Protein AF-X0VZA7-F1 (afdb_monomer_lite)

Structure (mmCIF, N/CA/C/O backbone):
data_AF-X0VZA7-F1
#
_entry.id   AF-X0VZA7-F1
#
loop_
_atom_site.group_PDB
_atom_site.id
_atom_site.type_symbol
_atom_site.label_atom_id
_atom_site.label_alt_id
_atom_site.label_comp_id
_atom_site.label_asym_id
_atom_site.label_entity_id
_atom_site.label_seq_id
_atom_site.pdbx_PDB_ins_code
_atom_site.Cartn_x
_atom_site.Cartn_y
_atom_site.Cartn_z
_atom_site.occupancy
_atom_site.B_iso_or_equiv
_atom_site.auth_seq_id
_atom_site.auth_comp_id
_atom_site.auth_asym_id
_atom_site.auth_atom_id
_atom_site.pdbx_PDB_model_num
ATOM 1 N N . MET A 1 1 ? -4.339 -9.752 -12.240 1.00 63.06 1 MET A N 1
ATOM 2 C CA . MET A 1 1 ? -5.015 -9.345 -10.987 1.00 63.06 1 MET A CA 1
ATOM 3 C C . MET A 1 1 ? -5.041 -7.827 -10.824 1.00 63.06 1 MET A C 1
ATOM 5 O O . MET A 1 1 ? -6.134 -7.282 -10.808 1.00 63.06 1 MET A O 1
ATOM 9 N N . VAL A 1 2 ? -3.887 -7.143 -10.795 1.00 81.12 2 VAL A N 1
ATOM 10 C CA . VAL A 1 2 ? -3.805 -5.685 -10.543 1.00 81.12 2 VAL A CA 1
ATOM 11 C C . VAL A 1 2 ? -4.653 -4.847 -11.507 1.00 81.12 2 VAL A C 1
ATOM 13 O O . VAL A 1 2 ? -5.531 -4.129 -11.054 1.00 81.12 2 VAL A O 1
ATOM 16 N N . CYS A 1 3 ? -4.474 -4.998 -12.823 1.00 83.31 3 CYS A N 1
ATOM 17 C CA . CYS A 1 3 ? -5.241 -4.230 -13.815 1.00 83.31 3 CYS A CA 1
ATOM 18 C C . CYS A 1 3 ? -6.763 -4.424 -13.684 1.00 83.31 3 CYS A C 1
ATOM 20 O O . CYS A 1 3 ? -7.514 -3.461 -13.735 1.00 83.31 3 CYS A O 1
ATOM 22 N N . HIS A 1 4 ? -7.214 -5.655 -13.432 1.00 85.56 4 HIS A N 1
ATOM 23 C CA . HIS A 1 4 ? -8.640 -5.964 -13.319 1.00 85.56 4 HIS A CA 1
ATOM 24 C C . HIS A 1 4 ? -9.269 -5.462 -12.010 1.00 85.56 4 HIS A C 1
ATOM 26 O O . HIS A 1 4 ? -10.379 -4.951 -12.030 1.00 85.56 4 HIS A O 1
ATOM 32 N N . HIS A 1 5 ? -8.602 -5.647 -10.866 1.00 88.25 5 HIS A N 1
ATOM 33 C CA . HIS A 1 5 ? -9.168 -5.273 -9.562 1.00 88.25 5 HIS A CA 1
ATOM 34 C C . 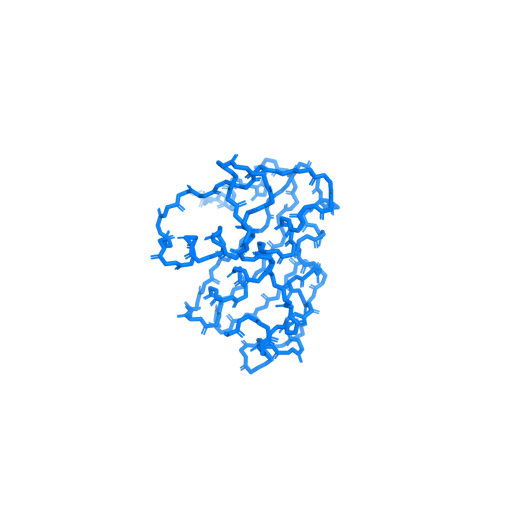HIS A 1 5 ? -8.934 -3.800 -9.220 1.00 88.25 5 HIS A C 1
ATOM 36 O O . HIS A 1 5 ? -9.822 -3.148 -8.692 1.00 88.25 5 HIS A O 1
ATOM 42 N N . PHE A 1 6 ? -7.753 -3.270 -9.531 1.00 93.69 6 PHE A N 1
ATOM 43 C CA . PHE A 1 6 ? -7.357 -1.911 -9.162 1.00 93.69 6 PHE A CA 1
ATOM 44 C C . PHE A 1 6 ? -7.496 -0.913 -10.317 1.00 93.69 6 PHE A C 1
ATOM 46 O O . PHE A 1 6 ? -7.293 0.276 -10.110 1.00 93.69 6 PHE A O 1
ATOM 53 N N . GLY A 1 7 ? -7.793 -1.363 -11.543 1.00 93.88 7 GLY A N 1
ATOM 54 C CA . GLY A 1 7 ? -7.857 -0.479 -12.714 1.00 93.88 7 GLY A CA 1
ATOM 55 C C . GLY A 1 7 ? -6.497 0.099 -13.129 1.00 93.88 7 GLY A C 1
ATOM 56 O O . GLY A 1 7 ? -6.442 1.057 -13.894 1.00 93.88 7 GLY A O 1
ATOM 57 N N . VAL A 1 8 ? -5.388 -0.458 -12.623 1.00 93.69 8 VAL A N 1
ATOM 58 C CA . VAL A 1 8 ? -4.029 0.060 -12.847 1.00 93.69 8 VAL A CA 1
ATOM 59 C C . VAL A 1 8 ? -3.208 -0.913 -13.686 1.00 93.69 8 VAL A C 1
ATOM 61 O O . VAL A 1 8 ? -2.958 -2.053 -13.289 1.00 93.69 8 VAL A O 1
ATOM 64 N N . ASN A 1 9 ? -2.713 -0.438 -14.828 1.00 94.25 9 ASN A N 1
ATOM 65 C CA . ASN A 1 9 ? -1.749 -1.172 -15.639 1.00 94.25 9 ASN A CA 1
ATOM 66 C C . ASN A 1 9 ? -0.316 -0.815 -15.213 1.00 94.25 9 ASN A C 1
ATOM 68 O O . ASN A 1 9 ? 0.243 0.190 -15.655 1.00 94.25 9 ASN A O 1
ATOM 72 N N . LEU A 1 10 ? 0.266 -1.617 -14.317 1.00 93.75 10 LEU A N 1
ATOM 73 C CA . LEU A 1 10 ? 1.645 -1.416 -13.875 1.00 93.75 10 LEU A CA 1
ATOM 74 C C . LEU A 1 10 ? 2.638 -1.862 -14.960 1.00 93.75 10 LEU A C 1
ATOM 76 O O . LEU A 1 10 ? 2.486 -2.957 -15.510 1.00 93.75 10 LEU A O 1
ATOM 80 N N . PRO A 1 11 ? 3.694 -1.073 -15.237 1.00 93.56 11 PRO A N 1
ATOM 81 C CA . PRO A 1 11 ? 4.751 -1.498 -16.142 1.00 93.56 11 PRO A CA 1
ATOM 82 C C . PRO A 1 11 ? 5.377 -2.809 -15.661 1.00 93.56 11 PRO A C 1
ATOM 84 O O . PRO A 1 11 ? 5.746 -2.940 -14.493 1.00 93.56 11 PRO A O 1
ATOM 87 N N . TYR A 1 12 ? 5.501 -3.764 -16.581 1.00 93.50 12 TYR A N 1
ATOM 88 C CA . TYR A 1 12 ? 6.042 -5.100 -16.320 1.00 93.50 12 TYR A CA 1
ATOM 89 C C . TYR A 1 12 ? 7.307 -5.406 -17.127 1.00 93.50 12 TYR A C 1
ATOM 91 O O . TYR A 1 12 ? 7.975 -6.402 -16.866 1.00 93.50 12 TYR A O 1
ATOM 99 N N . ARG A 1 13 ? 7.666 -4.541 -18.086 1.00 93.31 13 ARG A N 1
ATOM 100 C CA . ARG A 1 13 ? 8.918 -4.633 -18.848 1.00 93.31 13 ARG A CA 1
ATOM 101 C C . ARG A 1 13 ? 9.887 -3.543 -18.394 1.00 93.31 13 ARG A C 1
ATOM 103 O O . ARG A 1 13 ? 9.464 -2.387 -18.300 1.00 93.31 13 ARG A O 1
ATOM 110 N N . PRO A 1 14 ? 11.151 -3.881 -18.101 1.00 92.19 14 PRO A N 1
ATOM 111 C CA . PRO A 1 14 ? 12.146 -2.883 -17.752 1.00 92.19 14 PRO A CA 1
ATOM 112 C C . PRO A 1 14 ? 12.454 -2.021 -18.974 1.00 92.19 14 PRO A C 1
ATOM 114 O O . PRO A 1 14 ? 12.641 -2.533 -20.075 1.00 92.19 14 PRO A O 1
ATOM 117 N N . PHE A 1 15 ? 12.485 -0.705 -18.773 1.00 89.50 15 PHE A N 1
ATOM 118 C CA . PHE A 1 15 ? 12.912 0.237 -19.809 1.00 89.50 15 PHE A CA 1
ATOM 119 C C . PHE A 1 15 ? 14.440 0.348 -19.852 1.00 89.50 15 PHE A C 1
ATOM 121 O O . PHE A 1 15 ? 15.042 0.305 -20.920 1.00 89.50 15 PHE A O 1
ATOM 128 N N . THR A 1 16 ? 15.065 0.438 -18.676 1.00 91.31 16 THR A N 1
ATOM 129 C CA . THR A 1 16 ? 16.521 0.487 -18.517 1.00 91.31 16 THR A CA 1
ATOM 130 C C . THR A 1 16 ? 17.037 -0.895 -18.111 1.00 91.31 16 THR A C 1
ATOM 132 O O . THR A 1 16 ? 16.502 -1.472 -17.158 1.00 91.31 16 THR A O 1
ATOM 135 N N . PRO A 1 17 ? 18.069 -1.439 -18.783 1.00 93.75 17 PRO A N 1
ATOM 136 C CA . PRO A 1 17 ? 18.687 -2.700 -18.383 1.00 93.75 17 PRO A CA 1
ATOM 137 C C . PRO A 1 17 ? 19.104 -2.700 -16.906 1.00 93.75 17 PRO A C 1
ATOM 139 O O . PRO A 1 17 ? 19.651 -1.720 -16.407 1.00 93.75 17 PRO A O 1
ATOM 142 N N . GLY A 1 18 ? 18.823 -3.799 -16.204 1.00 91.62 18 GLY A N 1
ATOM 143 C CA . GLY A 1 18 ? 19.147 -3.964 -14.782 1.00 91.62 18 GLY A CA 1
ATOM 144 C C . GLY A 1 18 ? 18.182 -3.293 -13.796 1.00 91.62 18 GLY A C 1
ATOM 145 O O . GLY A 1 18 ? 18.338 -3.479 -12.594 1.00 91.62 18 GLY A O 1
ATOM 146 N N . HIS A 1 19 ? 17.175 -2.543 -14.258 1.00 92.38 19 HIS A N 1
ATOM 147 C CA . HIS A 1 19 ? 16.165 -1.958 -13.372 1.00 92.38 19 HIS A CA 1
ATOM 148 C C . HIS A 1 19 ? 14.995 -2.919 -13.131 1.00 92.38 19 HIS A C 1
ATOM 150 O O . HIS A 1 19 ? 14.506 -3.565 -14.058 1.00 92.38 19 HIS A O 1
ATOM 156 N N . SER A 1 20 ? 14.479 -2.932 -11.903 1.00 93.56 20 SER A N 1
ATOM 157 C CA . SER A 1 20 ? 13.211 -3.592 -11.579 1.00 93.56 20 SER A CA 1
ATOM 158 C C . SER A 1 20 ? 12.017 -2.774 -12.071 1.00 93.56 20 SER A C 1
ATOM 160 O O . SER A 1 20 ? 12.063 -1.544 -12.163 1.00 93.56 20 SER A O 1
ATOM 162 N N . THR A 1 21 ? 10.917 -3.458 -12.375 1.00 94.62 21 THR A N 1
ATOM 163 C CA . THR A 1 21 ? 9.661 -2.819 -12.788 1.00 94.62 21 THR A CA 1
ATOM 164 C C . THR A 1 21 ? 8.717 -2.659 -11.597 1.00 94.62 21 THR A C 1
ATOM 166 O O . THR A 1 21 ? 8.828 -3.420 -10.635 1.00 94.62 21 THR A O 1
ATOM 169 N N . PRO A 1 22 ? 7.754 -1.719 -11.635 1.00 95.19 22 PRO A N 1
ATOM 170 C CA . PRO A 1 22 ? 6.743 -1.602 -10.587 1.00 95.19 22 PRO A CA 1
ATOM 171 C C . PRO A 1 22 ? 5.971 -2.902 -10.339 1.00 95.19 22 PRO A C 1
ATOM 173 O O . PRO A 1 22 ? 5.724 -3.245 -9.186 1.00 95.19 22 PRO A O 1
ATOM 176 N N . LEU A 1 23 ? 5.625 -3.654 -11.395 1.00 95.56 23 LEU A N 1
ATOM 177 C CA . LEU A 1 23 ? 4.942 -4.936 -11.219 1.00 95.56 23 LEU A CA 1
ATOM 178 C C . LEU A 1 23 ? 5.854 -5.996 -10.588 1.00 95.56 23 LEU A C 1
ATOM 180 O O . LEU A 1 23 ? 5.384 -6.740 -9.733 1.00 95.56 23 LEU A O 1
ATOM 184 N N . ALA A 1 24 ? 7.133 -6.054 -10.978 1.00 94.81 24 ALA A N 1
ATOM 185 C CA . ALA A 1 24 ? 8.095 -6.969 -10.364 1.00 94.81 24 ALA A CA 1
ATOM 186 C C . ALA A 1 24 ? 8.287 -6.650 -8.876 1.00 94.81 24 ALA A C 1
ATOM 188 O O . ALA A 1 24 ? 8.138 -7.535 -8.047 1.00 94.81 24 ALA A O 1
ATOM 189 N N . PHE A 1 25 ? 8.483 -5.373 -8.529 1.00 95.44 25 PHE A N 1
ATOM 190 C CA . PHE A 1 25 ? 8.576 -4.928 -7.136 1.00 95.44 25 PHE A CA 1
ATOM 191 C C . PHE A 1 25 ? 7.335 -5.312 -6.316 1.00 95.44 25 PHE A C 1
ATOM 193 O O . PHE A 1 25 ? 7.462 -5.819 -5.206 1.00 95.44 25 PHE A O 1
ATOM 200 N N . LEU A 1 26 ? 6.134 -5.090 -6.863 1.00 96.44 26 LEU A N 1
ATOM 201 C CA . LEU A 1 26 ? 4.885 -5.465 -6.199 1.00 96.44 26 LEU A CA 1
ATOM 202 C C . LEU A 1 26 ? 4.801 -6.976 -5.959 1.00 96.44 26 LEU A C 1
ATOM 204 O O . LEU A 1 26 ? 4.404 -7.394 -4.875 1.00 96.44 26 LEU A O 1
ATOM 208 N N . ALA A 1 27 ? 5.145 -7.778 -6.969 1.00 95.31 27 ALA A N 1
ATOM 209 C CA . ALA A 1 27 ? 5.132 -9.231 -6.866 1.00 95.31 27 ALA A CA 1
ATOM 210 C C . ALA A 1 27 ? 6.142 -9.716 -5.819 1.00 95.31 27 ALA A C 1
ATOM 212 O O . ALA A 1 27 ? 5.768 -10.483 -4.936 1.00 95.31 27 ALA A O 1
ATOM 213 N N . ASP A 1 28 ? 7.379 -9.220 -5.870 1.00 95.12 28 ASP A N 1
ATOM 214 C CA . ASP A 1 28 ? 8.431 -9.588 -4.925 1.00 95.12 28 ASP A CA 1
ATOM 215 C C . ASP A 1 28 ? 8.014 -9.271 -3.487 1.00 95.12 28 ASP A C 1
ATOM 217 O O . ASP A 1 28 ? 8.108 -10.141 -2.625 1.00 95.12 28 ASP A O 1
ATOM 221 N N . ALA A 1 29 ? 7.487 -8.070 -3.239 1.00 96.12 29 ALA A N 1
ATOM 222 C CA . ALA A 1 29 ? 7.030 -7.658 -1.916 1.00 96.12 29 ALA A CA 1
ATOM 223 C C . ALA A 1 29 ? 5.834 -8.482 -1.414 1.00 96.12 29 ALA A C 1
ATOM 225 O O . ALA A 1 29 ? 5.809 -8.902 -0.262 1.00 96.12 29 ALA A O 1
ATOM 226 N N . PHE A 1 30 ? 4.852 -8.746 -2.280 1.00 95.88 30 PHE A N 1
ATOM 227 C CA . PHE A 1 30 ? 3.647 -9.479 -1.899 1.00 95.88 30 PHE A CA 1
ATOM 228 C C . PHE A 1 30 ? 3.920 -10.963 -1.619 1.00 95.88 30 PHE A C 1
ATOM 230 O O . PHE A 1 30 ? 3.367 -11.528 -0.678 1.00 95.88 30 PHE A O 1
ATOM 237 N N . PHE A 1 31 ? 4.774 -11.607 -2.421 1.00 96.00 31 PHE A N 1
ATOM 238 C CA . PHE A 1 31 ? 5.099 -13.025 -2.252 1.00 96.00 31 PHE A CA 1
ATOM 239 C C . PHE A 1 31 ? 6.186 -13.287 -1.200 1.00 96.00 31 PHE A C 1
ATOM 241 O O . PHE A 1 31 ? 6.339 -14.431 -0.773 1.00 96.00 31 PHE A O 1
ATOM 248 N N . HIS A 1 32 ? 6.888 -12.251 -0.728 1.00 95.50 32 HIS A N 1
ATOM 249 C CA . HIS A 1 32 ? 7.873 -12.342 0.355 1.00 95.50 32 HIS A CA 1
ATOM 250 C C . HIS A 1 32 ? 7.516 -11.393 1.516 1.00 95.50 32 HIS A C 1
ATOM 252 O O . HIS A 1 32 ? 8.282 -10.481 1.826 1.00 95.50 32 HIS A O 1
ATOM 258 N N . PRO A 1 33 ? 6.382 -11.611 2.208 1.00 90.25 33 PRO A N 1
ATOM 259 C CA . PRO A 1 33 ? 5.819 -10.657 3.172 1.00 90.25 33 PRO A CA 1
ATOM 260 C C . PRO A 1 33 ? 6.668 -10.435 4.436 1.00 90.25 33 PRO A C 1
ATOM 262 O O . PRO A 1 33 ? 6.386 -9.538 5.223 1.00 90.25 33 PRO A O 1
ATOM 265 N N . THR A 1 34 ? 7.696 -11.255 4.671 1.00 91.94 34 THR A N 1
ATOM 266 C CA . THR A 1 34 ? 8.636 -11.090 5.793 1.00 91.94 34 THR A CA 1
ATOM 267 C C . THR A 1 34 ? 9.894 -10.308 5.416 1.00 91.94 34 THR A C 1
ATOM 269 O O . THR A 1 34 ? 10.757 -10.117 6.268 1.00 91.94 34 THR A O 1
ATOM 272 N N . ALA A 1 35 ? 10.055 -9.933 4.145 1.00 92.31 35 ALA A N 1
ATOM 273 C CA . ALA A 1 35 ? 11.232 -9.226 3.666 1.00 92.31 35 ALA A CA 1
ATOM 274 C C . ALA A 1 35 ? 11.065 -7.711 3.807 1.00 92.31 35 ALA A C 1
ATOM 276 O O . ALA A 1 35 ? 10.024 -7.148 3.469 1.00 92.31 35 ALA A O 1
ATOM 277 N N . ASP A 1 36 ? 12.139 -7.041 4.219 1.00 93.62 36 ASP A N 1
ATOM 278 C CA . ASP A 1 36 ? 12.232 -5.595 4.078 1.00 93.62 36 ASP A CA 1
ATOM 279 C C . ASP A 1 36 ? 12.485 -5.256 2.606 1.00 93.62 36 ASP A C 1
ATOM 281 O O . ASP A 1 36 ? 13.512 -5.621 2.027 1.00 93.62 36 ASP A O 1
ATOM 285 N N . VAL A 1 37 ? 11.544 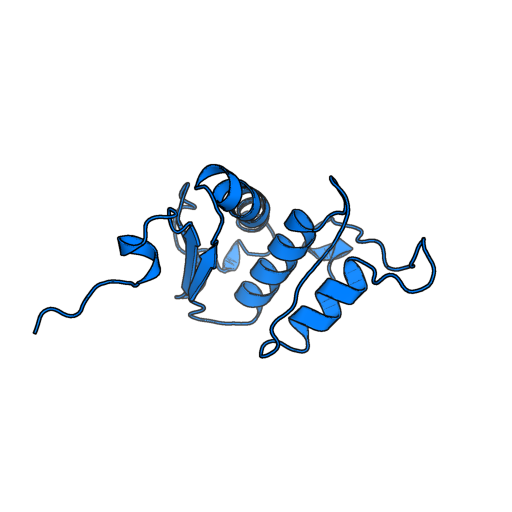-4.543 1.991 1.00 93.06 37 VAL A N 1
ATOM 286 C CA . VAL A 1 37 ? 11.625 -4.134 0.587 1.00 93.06 37 VAL A CA 1
ATOM 287 C C . VAL A 1 37 ? 11.772 -2.624 0.464 1.00 93.06 37 VAL A C 1
ATOM 289 O O . VAL A 1 37 ? 11.129 -1.845 1.166 1.00 93.06 37 VAL A O 1
ATOM 292 N N . ALA A 1 38 ? 12.607 -2.191 -0.478 1.00 93.69 38 ALA A N 1
ATOM 293 C CA . ALA A 1 38 ? 12.822 -0.782 -0.772 1.00 93.69 38 ALA A CA 1
ATOM 294 C C . ALA A 1 38 ? 12.647 -0.515 -2.267 1.00 93.69 38 ALA A C 1
ATOM 296 O O . ALA A 1 38 ? 13.180 -1.233 -3.110 1.00 93.69 38 ALA A O 1
ATOM 297 N N . ALA A 1 39 ? 11.926 0.557 -2.597 1.00 93.31 39 ALA A N 1
ATOM 298 C CA . ALA A 1 39 ? 11.784 1.037 -3.966 1.00 93.31 39 ALA A CA 1
ATOM 299 C C . ALA A 1 39 ? 12.532 2.362 -4.143 1.00 93.31 39 ALA A C 1
ATOM 301 O O . ALA A 1 39 ? 12.145 3.387 -3.576 1.00 93.31 39 ALA A O 1
ATOM 302 N N . TRP A 1 40 ? 13.560 2.366 -4.993 1.00 93.69 40 TRP A N 1
ATOM 303 C CA . TRP A 1 40 ? 14.251 3.580 -5.421 1.00 93.69 40 TRP A CA 1
ATOM 304 C C . TRP A 1 40 ? 13.877 3.915 -6.864 1.00 93.69 40 TRP A C 1
ATOM 306 O O . TRP A 1 40 ? 14.095 3.122 -7.773 1.00 93.69 40 TRP A O 1
ATOM 316 N N . ALA A 1 41 ? 13.316 5.102 -7.097 1.00 92.06 41 ALA A N 1
ATOM 317 C CA . ALA A 1 41 ? 12.941 5.542 -8.442 1.00 92.06 41 ALA A CA 1
ATOM 318 C C . ALA A 1 41 ? 12.876 7.071 -8.534 1.00 92.06 41 ALA A C 1
ATOM 320 O O . ALA A 1 41 ? 12.812 7.764 -7.516 1.00 92.06 41 ALA A O 1
ATOM 321 N N . ASN A 1 42 ? 12.772 7.604 -9.748 1.00 90.81 42 ASN A N 1
ATOM 322 C CA . ASN A 1 42 ? 12.548 9.023 -10.031 1.00 90.81 42 ASN A CA 1
ATOM 323 C C . ASN A 1 42 ? 11.172 9.532 -9.547 1.00 90.81 42 ASN A C 1
ATOM 325 O O . ASN A 1 42 ? 10.282 8.762 -9.162 1.00 90.81 42 ASN A O 1
ATOM 329 N N . ARG A 1 43 ? 10.977 10.858 -9.572 1.00 90.38 43 ARG A N 1
ATOM 330 C CA . ARG A 1 43 ? 9.649 11.473 -9.388 1.00 90.38 43 ARG A CA 1
ATOM 331 C C . ARG A 1 43 ? 8.664 10.901 -10.407 1.00 90.38 43 ARG A C 1
ATOM 333 O O . ARG A 1 43 ? 9.048 10.630 -11.539 1.00 90.38 43 ARG A O 1
ATOM 340 N N . SER A 1 44 ? 7.426 10.679 -9.977 1.00 88.69 44 SER A N 1
ATOM 341 C CA . SER A 1 44 ? 6.380 10.037 -10.789 1.00 88.69 44 SER A CA 1
ATOM 342 C C . SER A 1 44 ? 6.694 8.607 -11.261 1.00 88.69 44 SER A C 1
ATOM 344 O O . SER A 1 44 ? 5.946 8.054 -12.053 1.00 88.69 44 SER A O 1
ATOM 346 N N . GLY A 1 45 ? 7.730 7.948 -10.724 1.00 90.50 45 GLY A N 1
ATOM 347 C CA . GLY A 1 45 ? 8.057 6.545 -11.025 1.00 90.50 45 GLY A CA 1
ATOM 348 C C . GLY A 1 45 ? 7.103 5.504 -10.414 1.00 90.50 45 GLY A C 1
ATOM 349 O O . GLY A 1 45 ? 7.499 4.364 -10.223 1.00 90.50 45 GLY A O 1
ATOM 350 N N . GLY A 1 46 ? 5.888 5.891 -10.010 1.00 91.81 46 GLY A N 1
ATOM 351 C CA . GLY A 1 46 ? 4.842 4.965 -9.549 1.00 91.81 46 GLY A CA 1
ATOM 352 C C . GLY A 1 46 ? 5.021 4.339 -8.159 1.00 91.81 46 GLY A C 1
ATOM 353 O O . GLY A 1 46 ? 4.190 3.522 -7.770 1.00 91.81 46 GLY A O 1
ATOM 354 N N . LYS A 1 47 ? 6.052 4.716 -7.389 1.00 93.81 47 LYS A N 1
ATOM 355 C CA . LYS A 1 47 ? 6.356 4.120 -6.068 1.00 93.81 47 LYS A CA 1
ATOM 356 C C . LYS A 1 47 ? 5.178 4.172 -5.095 1.00 93.81 47 LYS A C 1
ATOM 358 O O . LYS A 1 47 ? 4.773 3.142 -4.575 1.00 93.81 47 LYS A O 1
ATOM 363 N N . THR A 1 48 ? 4.613 5.362 -4.884 1.00 93.69 48 THR A N 1
ATOM 364 C CA . THR A 1 48 ? 3.519 5.569 -3.922 1.00 93.69 48 THR A CA 1
ATOM 365 C C . THR A 1 48 ? 2.259 4.808 -4.326 1.00 93.69 48 THR A C 1
ATOM 367 O O . THR A 1 48 ? 1.672 4.119 -3.499 1.00 93.69 48 THR A O 1
ATOM 370 N N . LEU A 1 49 ? 1.895 4.859 -5.613 1.00 95.31 49 LEU A N 1
ATOM 371 C CA . LEU A 1 49 ? 0.776 4.089 -6.157 1.00 95.31 49 LEU A CA 1
ATOM 372 C C . LEU A 1 49 ? 0.987 2.584 -5.947 1.00 95.31 49 LEU A C 1
ATOM 374 O O . LEU A 1 49 ? 0.109 1.906 -5.422 1.00 95.31 49 LEU A O 1
ATOM 378 N N . THR A 1 50 ? 2.167 2.072 -6.298 1.00 96.25 50 THR A N 1
ATOM 379 C CA . THR A 1 50 ? 2.491 0.643 -6.175 1.00 96.25 50 THR A CA 1
ATOM 380 C C . THR A 1 50 ? 2.473 0.187 -4.715 1.00 96.25 50 THR A C 1
ATOM 382 O O . THR A 1 50 ? 1.888 -0.847 -4.412 1.00 96.25 50 THR A O 1
ATOM 385 N N . ALA A 1 51 ? 3.023 0.986 -3.795 1.00 95.69 51 ALA A N 1
ATOM 386 C CA . ALA A 1 51 ? 2.967 0.715 -2.359 1.00 95.69 51 ALA A CA 1
ATOM 387 C C . ALA A 1 51 ? 1.526 0.729 -1.812 1.00 95.69 51 ALA A C 1
ATOM 389 O O . ALA A 1 51 ? 1.185 -0.089 -0.964 1.00 95.69 51 ALA A O 1
ATOM 390 N N . SER A 1 52 ? 0.654 1.607 -2.324 1.00 96.56 52 SER A N 1
ATOM 391 C CA . SER A 1 52 ? -0.765 1.609 -1.940 1.00 96.56 52 SER A CA 1
ATOM 392 C C . SER A 1 52 ? -1.498 0.340 -2.393 1.00 96.56 52 SER A C 1
ATOM 394 O O . SER A 1 52 ? -2.329 -0.181 -1.653 1.00 96.56 52 SER A O 1
ATOM 396 N N . ILE A 1 53 ? -1.165 -0.185 -3.579 1.00 97.56 53 ILE A N 1
ATOM 397 C CA . ILE A 1 53 ? -1.721 -1.444 -4.093 1.00 97.56 53 ILE A CA 1
ATOM 398 C C . ILE A 1 53 ? -1.215 -2.614 -3.248 1.00 97.56 53 ILE A C 1
ATOM 400 O O . ILE A 1 53 ? -2.016 -3.463 -2.870 1.00 97.56 53 ILE A O 1
ATOM 404 N N . LEU A 1 54 ? 0.080 -2.637 -2.910 1.00 97.06 54 LEU A N 1
ATOM 405 C CA . LEU A 1 54 ? 0.657 -3.646 -2.016 1.00 97.06 54 LEU A CA 1
ATOM 406 C C . LEU A 1 54 ? -0.094 -3.688 -0.683 1.00 97.06 54 LEU A C 1
ATOM 408 O O . LEU A 1 54 ? -0.629 -4.731 -0.326 1.00 97.06 54 LEU A O 1
ATOM 412 N N . ALA A 1 55 ? -0.226 -2.544 -0.008 1.00 96.44 55 ALA A N 1
ATOM 413 C CA . ALA A 1 55 ? -0.944 -2.465 1.262 1.00 96.44 55 ALA A CA 1
ATOM 414 C C . ALA A 1 55 ? -2.407 -2.923 1.126 1.00 96.44 55 ALA A C 1
ATOM 416 O O . ALA A 1 55 ? -2.932 -3.619 1.991 1.00 96.44 55 ALA A O 1
ATOM 417 N N . ALA A 1 56 ? -3.095 -2.571 0.036 1.00 97.06 56 ALA A N 1
ATOM 418 C CA . ALA A 1 56 ? -4.457 -3.043 -0.199 1.00 97.06 56 ALA A CA 1
ATOM 419 C C . ALA A 1 56 ? -4.532 -4.562 -0.411 1.00 97.06 56 ALA A C 1
ATOM 421 O O . ALA A 1 56 ? -5.445 -5.197 0.109 1.00 97.06 56 ALA A O 1
ATOM 422 N N . LEU A 1 57 ? -3.572 -5.159 -1.123 1.00 96.56 57 LEU A N 1
ATOM 423 C CA . LEU A 1 57 ? -3.468 -6.613 -1.244 1.00 96.56 57 LEU A CA 1
ATOM 424 C C . LEU A 1 57 ? -3.225 -7.264 0.124 1.00 96.56 57 LEU A C 1
ATOM 426 O O . LEU A 1 57 ? -3.906 -8.228 0.457 1.00 96.56 57 LEU A O 1
ATOM 430 N N . GLU A 1 58 ? -2.341 -6.719 0.960 1.00 95.81 58 GLU A N 1
ATOM 431 C CA . GLU A 1 58 ? -2.119 -7.244 2.315 1.00 95.81 58 GLU A CA 1
ATOM 432 C C . GLU A 1 58 ? -3.414 -7.261 3.139 1.00 95.81 58 GLU A C 1
ATOM 434 O O . GLU A 1 58 ? -3.740 -8.283 3.741 1.00 95.81 58 GLU A O 1
ATOM 439 N N . PHE A 1 59 ? -4.208 -6.185 3.096 1.00 96.50 59 PHE A N 1
ATOM 440 C CA . PHE A 1 59 ? -5.522 -6.130 3.750 1.00 96.50 59 PHE A CA 1
ATOM 441 C C . PHE A 1 59 ? -6.574 -7.055 3.125 1.00 96.50 59 PHE A C 1
ATOM 443 O O . PHE A 1 59 ? -7.489 -7.493 3.821 1.00 96.50 59 PHE A O 1
ATOM 450 N N . LEU A 1 60 ? -6.484 -7.353 1.826 1.00 95.62 60 LEU A N 1
ATOM 451 C CA . LEU A 1 60 ? -7.379 -8.311 1.174 1.00 95.62 60 LEU A CA 1
ATOM 452 C C . LEU A 1 60 ? -7.137 -9.741 1.651 1.00 95.62 60 LEU A C 1
ATOM 454 O O . LEU A 1 60 ? -8.098 -10.505 1.749 1.00 95.62 60 LEU A O 1
ATOM 458 N N . PHE A 1 61 ? -5.883 -10.091 1.937 1.00 94.75 61 PHE A N 1
ATOM 459 C CA . PHE A 1 61 ? -5.470 -11.461 2.245 1.00 94.75 61 PHE A CA 1
ATOM 460 C C . PHE A 1 61 ? -5.124 -11.700 3.722 1.00 94.75 61 PHE A C 1
ATOM 462 O O . PHE A 1 61 ? -4.939 -12.851 4.107 1.00 94.75 61 PHE A O 1
ATOM 469 N N . THR A 1 62 ? -5.087 -10.655 4.556 1.00 94.50 62 THR A N 1
ATOM 470 C CA . THR A 1 62 ? -4.715 -10.755 5.976 1.00 94.50 62 THR A CA 1
ATOM 471 C C . THR A 1 62 ? -5.756 -10.099 6.878 1.00 94.50 62 THR A C 1
ATOM 473 O O . THR A 1 62 ? -5.946 -8.882 6.857 1.00 94.50 62 THR A O 1
ATOM 476 N N . ASP A 1 63 ? -6.396 -10.899 7.729 1.00 93.69 63 ASP A N 1
ATOM 477 C CA . ASP A 1 63 ? -7.287 -10.398 8.777 1.00 93.69 63 ASP A CA 1
ATOM 478 C C . ASP A 1 63 ? -6.518 -9.780 9.946 1.00 93.69 63 ASP A C 1
ATOM 480 O O . ASP A 1 63 ? -5.396 -10.172 10.263 1.00 93.69 63 ASP A O 1
ATOM 484 N N . ASN A 1 64 ? -7.146 -8.822 10.633 1.00 96.06 64 ASN A N 1
ATOM 485 C CA . ASN A 1 64 ? -6.609 -8.156 11.826 1.00 96.06 64 ASN A CA 1
ATOM 486 C C . ASN A 1 64 ? -5.284 -7.387 11.624 1.00 96.06 64 ASN A C 1
ATOM 488 O O . ASN A 1 64 ? -4.683 -6.937 12.607 1.00 96.06 64 ASN A O 1
ATOM 492 N N . LEU A 1 65 ? -4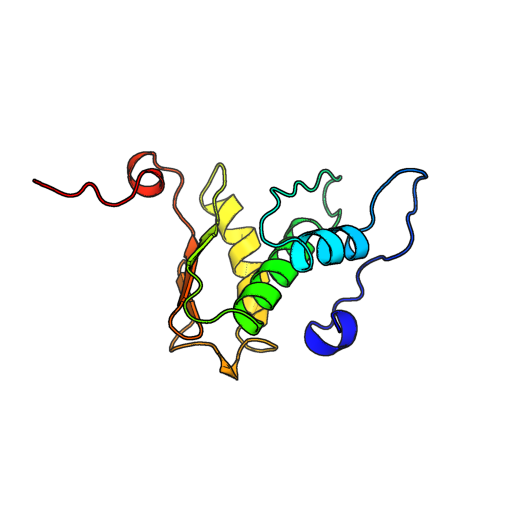.859 -7.167 10.373 1.00 95.94 65 LEU A N 1
ATOM 493 C CA . LEU A 1 65 ? -3.618 -6.475 10.021 1.00 95.94 65 LEU A CA 1
ATOM 494 C C . LEU A 1 65 ? -3.562 -5.052 10.605 1.00 95.94 65 LEU A C 1
ATOM 496 O O . LEU A 1 65 ? -4.481 -4.249 10.437 1.00 95.94 65 LEU A O 1
ATOM 500 N N . GLN A 1 66 ? -2.463 -4.725 11.285 1.00 95.62 66 GLN A N 1
ATOM 501 C CA . GLN A 1 66 ? -2.200 -3.390 11.827 1.00 95.62 66 GLN A CA 1
ATOM 502 C C . GLN A 1 66 ? -1.107 -2.720 10.991 1.00 95.62 66 GLN A C 1
ATOM 504 O O . GLN A 1 66 ? 0.079 -2.932 11.238 1.00 95.62 66 GLN A O 1
ATOM 509 N N . ALA A 1 67 ? -1.499 -1.900 10.021 1.00 94.69 67 ALA A N 1
ATOM 510 C CA . ALA A 1 67 ? -0.572 -1.190 9.149 1.00 94.69 67 ALA A CA 1
ATOM 511 C C . ALA A 1 67 ? -0.463 0.289 9.538 1.00 94.69 67 ALA A C 1
ATOM 513 O O . ALA A 1 67 ? -1.439 0.933 9.942 1.00 94.69 67 ALA A O 1
ATOM 514 N N . ARG A 1 68 ? 0.748 0.836 9.416 1.00 94.31 68 ARG A N 1
ATOM 515 C CA . ARG A 1 68 ? 1.061 2.231 9.736 1.00 94.31 68 ARG A CA 1
ATOM 516 C C . ARG A 1 68 ? 1.879 2.860 8.628 1.00 94.31 68 ARG A C 1
ATOM 518 O O . ARG A 1 68 ? 2.904 2.315 8.232 1.00 94.31 68 ARG A O 1
ATOM 525 N N . VAL A 1 69 ? 1.468 4.047 8.200 1.00 93.12 69 VAL A N 1
ATOM 526 C CA . VAL A 1 69 ? 2.239 4.867 7.268 1.00 93.12 69 VAL A CA 1
ATOM 527 C C . VAL A 1 69 ? 3.153 5.792 8.057 1.00 93.12 69 VAL A C 1
ATOM 529 O O . VAL A 1 69 ? 2.691 6.570 8.896 1.00 93.12 69 VAL A O 1
ATOM 532 N N . LEU A 1 70 ? 4.449 5.699 7.771 1.00 91.06 70 LEU A N 1
ATOM 533 C CA . LEU A 1 70 ? 5.501 6.519 8.361 1.00 91.06 70 LEU A CA 1
ATOM 534 C C . LEU A 1 70 ? 6.172 7.354 7.272 1.00 91.06 70 LEU A C 1
ATOM 536 O O . LEU A 1 70 ? 6.530 6.833 6.219 1.00 91.06 70 LEU A O 1
ATOM 540 N N . ALA A 1 71 ? 6.368 8.644 7.538 1.00 86.12 71 ALA A N 1
ATOM 541 C CA . ALA A 1 71 ? 7.116 9.542 6.664 1.00 86.12 71 ALA A CA 1
ATOM 542 C C . A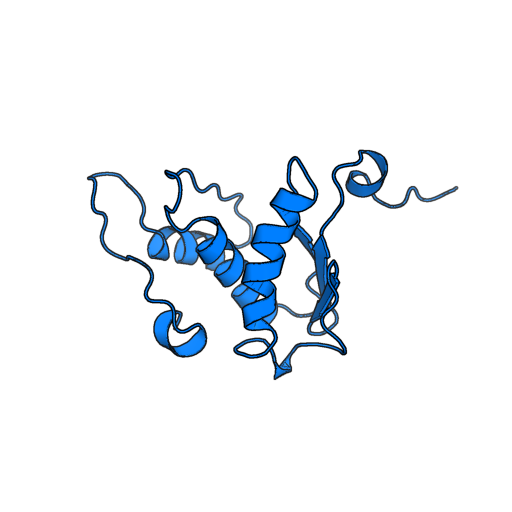LA A 1 71 ? 7.771 10.675 7.469 1.00 86.12 71 ALA A C 1
ATOM 544 O O . ALA A 1 71 ? 7.495 10.840 8.659 1.00 86.12 71 ALA A O 1
ATOM 545 N N . GLY A 1 72 ? 8.634 11.461 6.816 1.00 83.00 72 GLY A N 1
ATOM 546 C CA . GLY A 1 72 ? 9.317 12.601 7.437 1.00 83.00 72 GLY A CA 1
ATOM 547 C C . GLY A 1 72 ? 8.375 13.748 7.817 1.00 83.00 72 GLY A C 1
ATOM 548 O O . GLY A 1 72 ? 8.691 14.529 8.711 1.00 83.00 72 GLY A O 1
ATOM 549 N N . SER A 1 73 ? 7.202 13.826 7.186 1.00 83.00 73 SER A N 1
ATOM 550 C CA . SER A 1 73 ? 6.116 14.731 7.561 1.00 83.00 73 SER A CA 1
ATOM 551 C C . SER A 1 73 ? 4.753 14.044 7.468 1.00 83.00 73 SER A C 1
ATOM 553 O O . SER A 1 73 ? 4.592 13.029 6.787 1.00 83.00 73 SER A O 1
ATOM 555 N N . GLU A 1 74 ? 3.749 14.609 8.142 1.00 82.25 74 GLU A N 1
ATOM 556 C CA . GLU A 1 74 ? 2.377 14.100 8.050 1.00 82.25 74 GLU A CA 1
ATOM 557 C C . GLU A 1 74 ? 1.820 14.213 6.623 1.00 82.25 74 GLU A C 1
ATOM 559 O O . GLU A 1 74 ? 1.181 13.276 6.153 1.00 82.25 74 GLU A O 1
ATOM 564 N N . ASP A 1 75 ? 2.117 15.297 5.901 1.00 84.00 75 ASP A N 1
ATOM 565 C CA . ASP A 1 75 ? 1.678 15.479 4.510 1.00 84.00 75 ASP A CA 1
ATOM 566 C C . ASP A 1 75 ? 2.236 14.386 3.586 1.00 84.00 75 ASP A C 1
ATOM 568 O O . ASP A 1 75 ? 1.535 13.859 2.722 1.00 84.00 75 ASP A O 1
ATOM 572 N N . GLN A 1 76 ? 3.492 13.979 3.799 1.00 82.44 76 GLN A N 1
ATOM 573 C CA . GLN A 1 76 ? 4.100 12.885 3.041 1.00 82.44 76 GLN A CA 1
ATOM 574 C C . GLN A 1 76 ? 3.438 11.537 3.344 1.00 82.44 76 GLN A C 1
ATOM 576 O O . GLN A 1 76 ? 3.214 10.749 2.426 1.00 82.44 76 GLN A O 1
ATOM 581 N N . ALA A 1 77 ? 3.106 11.273 4.611 1.00 85.50 77 ALA A N 1
ATOM 582 C CA . ALA A 1 77 ? 2.398 10.054 4.993 1.00 85.50 77 ALA A CA 1
ATOM 583 C C . ALA A 1 77 ? 0.943 10.056 4.489 1.00 85.50 77 ALA A C 1
ATOM 585 O O . ALA A 1 77 ? 0.418 9.015 4.095 1.00 85.50 77 ALA A O 1
ATOM 586 N N . THR A 1 78 ? 0.317 11.233 4.444 1.00 90.88 78 THR A N 1
ATOM 587 C CA . THR A 1 78 ? -1.042 11.424 3.926 1.00 90.88 78 THR A CA 1
ATOM 588 C C . THR A 1 78 ? -1.137 11.026 2.461 1.00 90.88 78 THR A C 1
ATOM 590 O O . THR A 1 78 ? -2.082 10.342 2.094 1.00 90.88 78 THR A O 1
ATOM 593 N N . ASN A 1 79 ? -0.119 11.326 1.652 1.00 90.94 79 ASN A N 1
ATOM 594 C CA . ASN A 1 79 ? -0.118 10.982 0.231 1.00 90.94 79 ASN A CA 1
ATOM 595 C C . ASN A 1 79 ? -0.349 9.476 -0.017 1.00 90.94 79 ASN A C 1
ATOM 597 O O . ASN A 1 79 ? -1.296 9.103 -0.700 1.00 90.94 79 ASN A O 1
ATOM 601 N N . LEU A 1 80 ? 0.454 8.587 0.586 1.00 93.44 80 LEU A N 1
ATOM 602 C CA . LEU A 1 80 ? 0.254 7.137 0.416 1.00 93.44 80 LEU A CA 1
ATOM 603 C C . LEU A 1 80 ? -1.119 6.691 0.920 1.00 93.44 80 LEU A C 1
ATOM 605 O O . LEU A 1 80 ? -1.766 5.848 0.298 1.00 93.44 80 LEU A O 1
ATOM 609 N N . TYR A 1 81 ? -1.548 7.250 2.049 1.00 95.75 81 TYR A N 1
ATOM 610 C CA . TYR A 1 81 ? -2.821 6.910 2.657 1.00 95.75 81 TYR A CA 1
ATOM 611 C C . TYR A 1 81 ? -4.011 7.306 1.770 1.00 95.75 81 TYR A C 1
ATOM 613 O O . TYR A 1 81 ? -4.903 6.489 1.587 1.00 95.75 81 TYR A O 1
ATOM 621 N N . GLU A 1 82 ? -3.995 8.483 1.144 1.00 94.75 82 GLU A N 1
ATOM 622 C CA . GLU A 1 82 ? -5.022 8.927 0.190 1.00 94.75 82 GLU A CA 1
ATOM 623 C C . GLU A 1 82 ? -5.081 8.025 -1.050 1.00 94.75 82 GLU A C 1
ATOM 625 O O . GLU A 1 82 ? -6.164 7.610 -1.460 1.00 94.75 82 GLU A O 1
ATOM 630 N N . TYR A 1 83 ? -3.927 7.634 -1.609 1.00 94.94 83 TYR A N 1
ATOM 631 C CA . TYR A 1 83 ? -3.891 6.635 -2.685 1.00 94.94 83 TYR A CA 1
ATOM 632 C C . TYR A 1 83 ? -4.540 5.320 -2.252 1.00 94.94 83 TYR A C 1
ATOM 634 O O . TYR A 1 83 ? -5.292 4.723 -3.017 1.00 94.94 83 TYR A O 1
ATOM 642 N N . TRP A 1 84 ? -4.254 4.877 -1.027 1.00 96.81 84 TRP A N 1
ATOM 643 C CA . TRP A 1 84 ? -4.803 3.644 -0.484 1.00 96.81 84 TRP A CA 1
ATOM 644 C C . TRP A 1 84 ? -6.311 3.742 -0.193 1.00 96.81 84 TRP A C 1
ATOM 646 O O . TRP A 1 84 ? -7.037 2.779 -0.429 1.00 96.81 84 TRP A O 1
ATOM 656 N N . GLN A 1 85 ? -6.806 4.902 0.251 1.00 96.38 85 GLN A N 1
ATOM 657 C CA . GLN A 1 85 ? -8.232 5.139 0.505 1.00 96.38 85 GLN A CA 1
ATOM 658 C C . GLN A 1 85 ? -9.090 4.971 -0.749 1.00 96.38 85 GLN A C 1
ATOM 660 O O . GLN A 1 85 ? -10.220 4.507 -0.640 1.00 96.38 85 GLN A O 1
ATOM 665 N N . ASN A 1 86 ? -8.554 5.258 -1.938 1.00 95.31 86 ASN A N 1
ATOM 666 C CA . ASN A 1 86 ? -9.269 5.013 -3.196 1.00 95.31 86 ASN A CA 1
ATOM 667 C C . ASN A 1 86 ? -9.640 3.533 -3.384 1.00 95.31 86 ASN A C 1
ATOM 669 O O . ASN A 1 86 ? -10.575 3.209 -4.112 1.00 95.31 86 ASN A O 1
ATOM 673 N N . TRP A 1 87 ? -8.936 2.619 -2.712 1.00 96.69 87 TRP A N 1
ATOM 674 C CA . TRP A 1 87 ? -9.249 1.195 -2.747 1.00 96.69 87 TRP A CA 1
ATOM 675 C C . TRP A 1 87 ? -10.361 0.809 -1.766 1.00 96.69 87 TRP A C 1
ATOM 677 O O . TRP A 1 87 ? -10.943 -0.263 -1.930 1.00 96.69 87 TRP A O 1
ATOM 687 N N . CYS A 1 88 ? -10.689 1.661 -0.786 1.00 96.31 88 CYS A N 1
ATOM 688 C CA . CYS A 1 88 ? -11.739 1.426 0.209 1.00 96.31 88 CYS A CA 1
ATOM 689 C C . CYS A 1 88 ? -13.146 1.407 -0.387 1.00 96.31 88 CYS A C 1
ATOM 691 O O . CYS A 1 88 ? -13.968 0.647 0.105 1.00 96.31 88 CYS A O 1
ATOM 693 N N . ASP A 1 89 ? -13.400 2.161 -1.454 1.00 92.94 89 ASP A N 1
ATOM 694 C CA . ASP A 1 89 ? -14.690 2.141 -2.164 1.00 92.94 89 ASP A CA 1
ATOM 695 C C . ASP A 1 89 ? -14.700 1.149 -3.344 1.00 92.94 89 ASP A C 1
ATOM 697 O O . ASP A 1 89 ? -15.702 1.001 -4.041 1.00 92.94 89 ASP A O 1
ATOM 701 N N . GLY A 1 90 ? -13.583 0.450 -3.569 1.00 93.12 90 GLY A N 1
ATOM 702 C CA . GLY A 1 90 ? -13.408 -0.526 -4.641 1.00 93.12 90 GLY A CA 1
ATOM 703 C C . GLY A 1 90 ? -12.987 -1.892 -4.090 1.00 93.12 90 GLY A C 1
ATOM 704 O O . GLY A 1 90 ? -13.779 -2.527 -3.392 1.00 93.12 90 GLY A O 1
ATOM 705 N N . PRO A 1 91 ? -11.756 -2.369 -4.368 1.00 95.12 91 PRO A N 1
ATOM 706 C CA . PRO A 1 91 ? -11.301 -3.701 -3.958 1.00 95.12 91 PRO A CA 1
ATOM 707 C C . PRO A 1 91 ? -11.533 -4.046 -2.484 1.00 95.12 91 PRO A C 1
ATOM 709 O O . PRO A 1 91 ? -11.845 -5.188 -2.168 1.00 95.12 91 PRO A O 1
ATOM 712 N N . LEU A 1 92 ? -11.396 -3.076 -1.578 1.00 96.06 92 LEU A N 1
ATOM 713 C CA . LEU A 1 92 ? -11.525 -3.286 -0.137 1.00 96.06 92 LEU A CA 1
ATOM 714 C C . LEU A 1 92 ? -12.939 -3.046 0.406 1.00 96.06 92 LEU A C 1
ATOM 716 O O . LEU A 1 92 ? -13.132 -3.244 1.603 1.00 96.06 92 LEU A O 1
ATOM 720 N N . ALA A 1 93 ? -13.922 -2.660 -0.411 1.00 95.81 93 ALA A N 1
ATOM 721 C CA . ALA A 1 93 ? -15.235 -2.207 0.066 1.00 95.81 93 ALA A CA 1
ATOM 722 C C . ALA A 1 93 ? -15.913 -3.194 1.025 1.00 95.81 93 ALA A C 1
ATOM 724 O O . ALA A 1 93 ? -16.371 -2.808 2.098 1.00 95.81 93 ALA A O 1
ATOM 725 N N . ALA A 1 94 ? -15.884 -4.489 0.703 1.00 95.38 94 ALA A N 1
ATOM 726 C CA . ALA A 1 94 ? -16.466 -5.533 1.548 1.00 95.38 94 ALA A CA 1
ATOM 727 C C . ALA A 1 94 ? -15.718 -5.757 2.880 1.00 95.38 94 ALA A C 1
ATOM 729 O O . ALA A 1 94 ? -16.245 -6.397 3.788 1.00 95.38 94 ALA A O 1
ATOM 730 N N . ARG A 1 95 ? -14.483 -5.258 3.001 1.00 95.88 95 ARG A N 1
ATOM 731 C CA . ARG A 1 95 ? -13.606 -5.437 4.165 1.00 95.88 95 ARG A CA 1
ATOM 732 C C . ARG A 1 95 ? -13.558 -4.210 5.074 1.00 95.88 95 ARG A C 1
ATOM 734 O O . ARG A 1 95 ? -13.112 -4.345 6.215 1.00 95.88 95 ARG A O 1
ATOM 741 N N . VAL A 1 96 ? -13.976 -3.034 4.606 1.00 97.06 96 VAL A N 1
ATOM 742 C CA . VAL A 1 96 ? -13.954 -1.780 5.377 1.00 97.06 96 VAL A CA 1
ATOM 743 C C . VAL A 1 96 ? -14.977 -1.826 6.518 1.00 97.06 96 VAL A C 1
ATOM 745 O O . VAL A 1 96 ? -16.125 -2.223 6.346 1.00 97.06 96 VAL A O 1
ATOM 748 N N . CYS A 1 97 ? -14.563 -1.401 7.715 1.00 94.94 97 CYS A N 1
ATOM 749 C CA . CYS A 1 97 ? -15.390 -1.421 8.922 1.00 94.94 97 CYS A CA 1
ATOM 750 C C . CYS A 1 97 ? -15.749 0.000 9.391 1.00 94.94 97 CYS A C 1
ATOM 752 O O . CYS A 1 97 ? -15.066 0.602 10.234 1.00 94.94 97 CYS A O 1
ATOM 754 N N . GL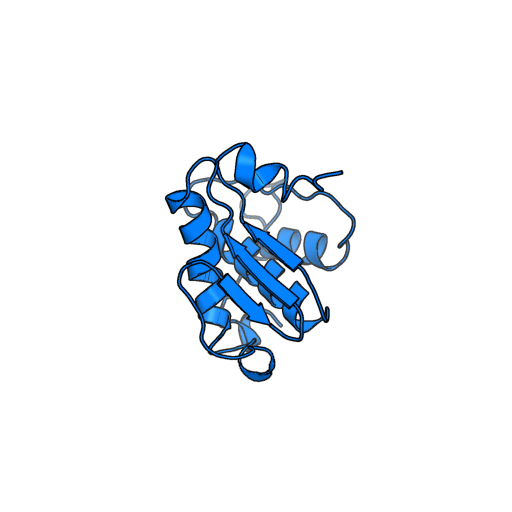Y A 1 98 ? -16.879 0.508 8.900 1.00 91.75 98 GLY A N 1
ATOM 755 C CA . GLY A 1 98 ? -17.384 1.849 9.202 1.00 91.75 98 GLY A CA 1
ATOM 756 C C . GLY A 1 98 ? -16.820 2.909 8.257 1.00 91.75 98 GLY A C 1
ATOM 757 O O . GLY A 1 98 ? -16.464 2.610 7.125 1.00 91.75 98 GLY A O 1
ATOM 758 N N . GLN A 1 99 ? -16.759 4.160 8.713 1.00 91.38 99 GLN A N 1
ATOM 759 C CA . GLN A 1 99 ? -16.340 5.272 7.859 1.00 91.38 99 GLN A CA 1
ATOM 760 C C . GLN A 1 99 ? -14.819 5.339 7.680 1.00 91.38 99 GLN A C 1
ATOM 762 O O . GLN A 1 99 ? -14.056 5.248 8.647 1.00 91.38 99 GLN A O 1
ATOM 767 N N . VAL A 1 100 ? -14.406 5.579 6.438 1.00 94.31 100 VAL A N 1
ATOM 768 C CA . VAL A 1 100 ? -13.043 5.950 6.053 1.00 94.31 100 VAL A CA 1
ATOM 769 C C . VAL A 1 100 ? -12.737 7.340 6.626 1.00 94.31 100 VAL A C 1
ATOM 771 O O . VAL A 1 100 ? -13.432 8.308 6.331 1.00 94.31 100 VAL A O 1
ATOM 774 N N . GLN A 1 101 ? -11.716 7.455 7.482 1.00 92.25 101 GLN A N 1
ATOM 775 C CA . GLN A 1 101 ? -11.337 8.729 8.116 1.00 92.25 101 GLN A CA 1
ATOM 776 C C . GLN A 1 101 ? -10.027 9.252 7.527 1.00 92.25 101 GLN A C 1
ATOM 778 O O . GLN A 1 101 ? -9.202 8.473 7.056 1.00 92.25 101 GLN A O 1
ATOM 783 N N . ARG A 1 102 ? -9.771 10.560 7.659 1.00 89.31 102 ARG A N 1
ATOM 784 C CA . ARG A 1 102 ? -8.572 11.236 7.121 1.00 89.31 102 ARG A CA 1
ATOM 785 C C . ARG A 1 102 ? -7.231 10.625 7.550 1.00 89.31 102 ARG A C 1
ATOM 787 O O . ARG A 1 102 ? -6.256 10.740 6.825 1.00 89.31 102 ARG A O 1
ATOM 794 N N . ARG A 1 103 ? -7.158 10.012 8.735 1.00 90.06 103 ARG A N 1
ATOM 795 C CA . ARG A 1 103 ? -5.903 9.457 9.282 1.00 90.06 103 ARG A CA 1
ATOM 796 C C . ARG A 1 103 ? -5.963 7.976 9.629 1.00 90.06 103 ARG A C 1
ATOM 798 O O . ARG A 1 103 ? -4.948 7.416 10.036 1.00 90.06 103 ARG A O 1
ATOM 805 N N . ARG A 1 104 ? -7.143 7.358 9.563 1.00 94.44 104 ARG A N 1
ATOM 806 C CA . ARG A 1 104 ? -7.340 5.974 9.994 1.00 94.44 104 ARG A CA 1
ATOM 807 C C . ARG A 1 104 ? -8.560 5.348 9.336 1.00 94.44 104 ARG A C 1
ATOM 809 O O . ARG A 1 104 ? -9.642 5.925 9.369 1.00 94.44 104 ARG A O 1
ATOM 816 N N . THR A 1 105 ? -8.405 4.124 8.857 1.00 96.88 105 THR A N 1
ATOM 817 C CA . THR A 1 105 ? -9.504 3.301 8.348 1.00 96.88 105 THR A CA 1
ATOM 818 C C . THR A 1 105 ? -9.398 1.914 8.954 1.00 96.88 105 THR A C 1
ATOM 820 O O . THR A 1 105 ? -8.313 1.338 9.008 1.00 96.88 105 THR A O 1
ATOM 823 N N . ARG A 1 106 ? -10.517 1.387 9.459 1.00 96.94 106 ARG A N 1
ATOM 824 C CA . ARG A 1 106 ? -10.588 0.011 9.965 1.00 96.94 106 ARG A CA 1
ATOM 825 C C . ARG A 1 106 ? -10.947 -0.929 8.826 1.00 96.94 106 ARG A C 1
ATOM 827 O O . ARG A 1 106 ? -11.849 -0.613 8.055 1.00 96.94 106 ARG A O 1
ATOM 834 N N . VAL A 1 107 ? -10.273 -2.072 8.756 1.00 96.56 107 VAL A N 1
ATOM 835 C CA . VAL A 1 107 ? -10.458 -3.066 7.691 1.00 96.56 107 VAL A CA 1
ATOM 836 C C . VAL A 1 107 ? -10.338 -4.463 8.291 1.00 96.56 107 VAL A C 1
ATOM 838 O O . VAL A 1 107 ? -9.281 -4.804 8.807 1.00 96.56 107 VAL A O 1
ATOM 841 N N . SER A 1 108 ? -11.417 -5.249 8.257 1.00 91.12 108 SER A N 1
ATOM 842 C CA . SER A 1 108 ? -11.476 -6.656 8.704 1.00 91.12 108 SER A CA 1
ATOM 843 C C . SER A 1 108 ? -10.786 -6.922 10.048 1.00 91.12 108 SER A C 1
ATOM 845 O O . SER A 1 108 ? -9.826 -7.682 10.146 1.00 91.12 108 SER A O 1
ATOM 847 N N . GLY A 1 109 ? -11.221 -6.204 11.090 1.00 88.06 109 GLY A N 1
ATOM 848 C CA . GLY A 1 109 ? -10.636 -6.274 12.442 1.00 88.06 109 GLY A CA 1
ATOM 849 C C . GLY A 1 109 ? -9.276 -5.571 12.597 1.00 88.06 109 GLY A C 1
ATOM 850 O O . GLY A 1 109 ? -8.864 -5.239 13.708 1.00 88.06 109 GLY A O 1
ATOM 851 N N . GLY A 1 110 ? -8.609 -5.270 11.485 1.00 95.50 110 GLY A N 1
ATOM 852 C CA . GLY A 1 110 ? -7.373 -4.511 11.385 1.00 95.50 110 GLY A CA 1
ATOM 853 C C . GLY A 1 110 ? -7.580 -3.004 11.226 1.00 95.50 110 GLY A C 1
ATOM 854 O O . GLY A 1 110 ? -8.693 -2.470 11.347 1.00 95.50 110 GLY A O 1
ATOM 855 N N . ARG A 1 111 ? -6.489 -2.291 10.934 1.00 96.50 111 ARG A N 1
ATOM 856 C CA . ARG A 1 111 ? -6.522 -0.869 10.571 1.00 96.50 111 ARG A CA 1
ATOM 857 C C . ARG A 1 111 ? -5.289 -0.424 9.792 1.00 96.50 111 ARG A C 1
ATOM 859 O O . ARG A 1 111 ? -4.182 -0.870 10.076 1.00 96.50 111 ARG A O 1
ATOM 866 N N . MET A 1 112 ? -5.500 0.540 8.904 1.00 96.31 112 MET A N 1
ATOM 867 C CA . MET A 1 112 ? -4.467 1.371 8.289 1.00 96.31 112 MET A CA 1
ATOM 868 C C . MET A 1 112 ? -4.503 2.747 8.958 1.00 96.31 112 MET A C 1
ATOM 870 O O . MET A 1 112 ? -5.580 3.341 9.062 1.00 96.31 112 MET A O 1
ATOM 874 N N . GLU A 1 113 ? -3.367 3.258 9.434 1.00 94.81 113 GLU A N 1
ATOM 875 C CA . GLU A 1 113 ? -3.295 4.582 10.066 1.00 94.81 113 GLU A CA 1
ATOM 876 C C . GLU A 1 113 ? -2.038 5.371 9.687 1.00 94.81 113 GLU A C 1
ATOM 878 O O . GLU A 1 113 ? -0.957 4.813 9.513 1.00 94.81 113 GLU A O 1
ATOM 883 N N . ILE A 1 114 ? -2.168 6.692 9.604 1.00 92.31 114 ILE A N 1
ATOM 884 C CA . ILE A 1 114 ? -1.025 7.599 9.510 1.00 92.31 114 ILE A CA 1
ATOM 885 C C . ILE A 1 114 ? -0.488 7.837 10.919 1.00 92.31 114 ILE A C 1
ATOM 887 O O . ILE A 1 114 ? -1.238 8.237 11.814 1.00 92.31 114 ILE A O 1
ATOM 891 N N . LEU A 1 115 ? 0.818 7.667 11.114 1.00 83.81 115 LEU A N 1
ATOM 892 C CA . LEU A 1 115 ? 1.483 8.148 12.319 1.00 83.81 115 LEU A CA 1
ATOM 893 C C . LEU A 1 115 ? 2.145 9.496 12.041 1.00 83.81 115 LEU A C 1
ATOM 895 O O . LEU A 1 115 ? 3.062 9.602 11.231 1.00 83.81 115 LEU A O 1
ATOM 899 N N . ALA A 1 116 ? 1.699 10.530 12.759 1.00 67.25 116 ALA A N 1
ATOM 900 C CA . ALA A 1 116 ? 2.375 11.820 12.747 1.00 67.25 116 ALA A CA 1
ATOM 901 C C . ALA A 1 116 ? 3.819 11.648 13.249 1.00 67.25 116 ALA A C 1
ATOM 903 O O . ALA A 1 116 ? 4.042 11.004 14.281 1.00 67.25 116 ALA A O 1
ATOM 904 N N . ALA A 1 117 ? 4.778 12.241 12.531 1.00 60.91 117 ALA A N 1
ATOM 905 C CA . ALA A 1 117 ? 6.224 12.130 12.737 1.00 60.91 117 ALA A CA 1
ATOM 906 C C . ALA A 1 117 ? 6.717 12.799 14.040 1.00 60.91 117 ALA A C 1
ATOM 908 O O . ALA A 1 117 ? 7.563 13.685 14.038 1.00 60.91 117 ALA A O 1
ATOM 909 N N . SER A 1 118 ? 6.181 12.391 15.188 1.00 61.91 118 SER A N 1
ATOM 910 C CA . SER A 1 118 ? 6.688 12.761 16.507 1.00 61.91 118 SER A CA 1
ATOM 911 C C . SER A 1 118 ? 7.231 11.518 17.203 1.00 61.91 118 SER A C 1
ATOM 913 O O . SER A 1 118 ? 6.598 10.458 17.188 1.00 61.91 118 SER A O 1
ATOM 915 N N . GLN A 1 119 ? 8.384 11.641 17.872 1.00 55.31 119 GLN A N 1
ATOM 916 C CA . GLN A 1 119 ? 9.007 10.527 18.606 1.00 55.31 119 GLN A CA 1
ATOM 917 C C . GLN A 1 119 ? 8.047 9.853 19.601 1.00 55.31 119 GLN A C 1
ATOM 919 O O . GLN A 1 119 ? 8.157 8.655 19.855 1.00 55.31 119 GLN A O 1
ATOM 924 N N . ARG A 1 120 ? 7.084 10.606 20.148 1.00 56.88 120 ARG A N 1
ATOM 925 C CA . ARG A 1 120 ? 6.066 10.098 21.074 1.00 56.88 120 ARG A CA 1
ATOM 926 C C . ARG A 1 120 ? 5.074 9.140 20.407 1.00 56.88 120 ARG A C 1
ATOM 928 O O . ARG A 1 120 ? 4.645 8.193 21.052 1.00 56.88 120 ARG A O 1
ATOM 935 N N . GLN A 1 121 ? 4.704 9.388 19.153 1.00 56.84 121 GLN A N 1
ATOM 936 C CA . GLN A 1 121 ? 3.749 8.555 18.414 1.00 56.84 121 GLN A CA 1
ATOM 937 C C . GLN A 1 121 ? 4.426 7.309 17.829 1.00 56.84 121 GLN A C 1
ATOM 939 O O . GLN A 1 121 ? 3.860 6.222 17.895 1.00 56.84 121 GLN A O 1
ATOM 944 N N . VAL A 1 122 ? 5.669 7.441 17.348 1.00 59.03 122 VAL A N 1
ATOM 945 C CA . VAL A 1 122 ? 6.430 6.326 16.751 1.00 59.03 122 VAL A CA 1
ATOM 946 C C . VAL A 1 122 ? 6.830 5.272 17.793 1.00 59.03 122 VAL A C 1
ATOM 948 O O . VAL A 1 122 ? 6.769 4.081 17.511 1.00 59.03 122 VAL A O 1
ATOM 951 N N . ARG A 1 123 ? 7.175 5.680 19.025 1.00 62.88 123 ARG A N 1
ATOM 952 C CA . ARG A 1 123 ? 7.543 4.750 20.115 1.00 62.88 123 ARG A CA 1
ATOM 953 C C . ARG A 1 123 ? 6.354 3.990 20.725 1.00 62.88 123 ARG A C 1
ATOM 955 O O . ARG A 1 123 ? 6.568 3.105 21.550 1.00 62.88 123 ARG A O 1
ATOM 962 N N . GLY A 1 124 ? 5.118 4.324 20.346 1.00 58.81 124 GLY A N 1
ATOM 963 C CA . GLY A 1 124 ? 3.906 3.717 20.896 1.00 58.81 124 GLY A CA 1
ATOM 964 C C . GLY A 1 124 ? 3.525 4.216 22.298 1.00 58.81 124 GLY A C 1
ATOM 965 O O . GLY A 1 124 ? 4.190 5.052 22.914 1.00 58.81 124 GLY A O 1
ATOM 966 N N . ARG A 1 125 ? 2.393 3.716 22.809 1.00 50.19 125 ARG A N 1
ATOM 967 C CA . ARG A 1 125 ? 1.875 4.059 24.142 1.00 50.19 125 ARG A CA 1
ATOM 968 C C . ARG A 1 125 ? 2.789 3.407 25.190 1.00 50.19 125 ARG A C 1
ATOM 970 O O . ARG A 1 125 ? 2.789 2.187 25.311 1.00 50.19 125 ARG A O 1
ATOM 977 N N . LYS A 1 126 ? 3.577 4.200 25.931 1.00 51.75 126 LYS A N 1
ATOM 978 C CA . LYS A 1 126 ? 4.319 3.695 27.101 1.00 51.75 126 LYS A CA 1
ATOM 979 C C . LYS A 1 126 ? 3.327 3.010 28.044 1.00 51.75 126 LYS A C 1
ATOM 981 O O . LYS A 1 126 ? 2.349 3.638 28.447 1.00 51.75 126 LYS A O 1
ATOM 986 N N . ILE A 1 127 ? 3.590 1.753 28.392 1.00 45.47 127 ILE A N 1
ATOM 987 C CA . ILE A 1 127 ? 2.923 1.086 29.512 1.00 45.47 127 ILE A CA 1
ATOM 988 C C . ILE A 1 127 ? 3.344 1.865 30.765 1.00 45.47 127 ILE A C 1
ATOM 990 O O . ILE A 1 127 ? 4.530 1.884 31.098 1.00 45.47 127 ILE A O 1
ATOM 994 N N . GLN A 1 128 ? 2.413 2.578 31.404 1.00 46.09 128 GLN A N 1
ATOM 995 C CA . GLN A 1 128 ? 2.635 3.047 32.771 1.00 46.09 128 GLN A CA 1
ATOM 996 C C . GLN A 1 128 ? 2.656 1.798 33.655 1.00 46.09 128 GLN A C 1
ATOM 998 O O . GLN A 1 128 ? 1.680 1.050 33.665 1.00 46.09 128 GLN A O 1
ATOM 1003 N N . ARG A 1 129 ? 3.801 1.544 34.294 1.00 44.31 129 ARG A N 1
ATOM 1004 C CA . ARG A 1 129 ? 3.852 0.680 35.475 1.00 44.31 129 ARG A CA 1
ATOM 1005 C C . ARG A 1 129 ? 3.237 1.419 36.651 1.00 44.31 129 ARG A C 1
ATOM 1007 O O . ARG A 1 129 ? 3.400 2.662 36.679 1.00 44.31 129 ARG A O 1
#

pLDDT: mean 88.76, std 12.6, range [44.31, 97.56]

Sequence (129 aa):
MVCHHFGVNLPYRPFTPGHSTPLAFLADAFFHPTADVAAWANRSGGKTLTASILAALEFLFTDNLQARVLAGSEDQATNLYEYWQNWCDGPLAARVCGQVQRRRTRVSGGRMEILAASQRQVRGRKIQR

Radius of gyration: 15.57 Å; chains: 1; bounding box: 36×28×55 Å

Organism: NCBI:txid412755

Secondary structure (DSSP, 8-state):
-HHHHH------S-SSTTPPPHHHHHHHHHH-TTS-------TTSSHHHHHHHHHHHHHHH-TT-EEEE--SSHHHHHHHHHHHHTTTTTTTGGGB-S---SSEEEETTEEEEEPPS-HHHHT------

Foldseek 3Di:
DCCVQV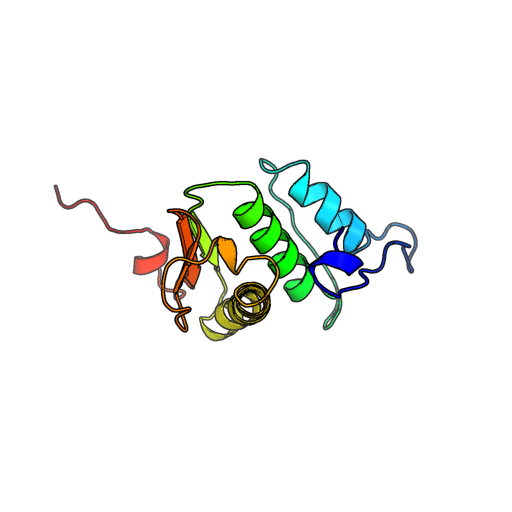VDDWDCDDPDPPDGTLVRQLVVCQVCVVDDGDDDDDVVSCPLLSVLVSVLVCLLPDAQDEAEQDDPALVVSLSSVVSNVVCCVTVQVVFWDDDDDSAWTHGRNYIYGYFGPDPPRVVHDDDDD

InterPro domains:
  IPR027417 P-loop containing nucleoside triphosphate hydrolase [G3DSA:3.40.50.300] (20-129)